Protein AF-A0A645FHP0-F1 (afdb_monomer)

Radius of gyration: 15.26 Å; Cα contacts (8 Å, |Δi|>4): 88; chains: 1; bounding box: 33×19×40 Å

Solvent-accessible surface area (back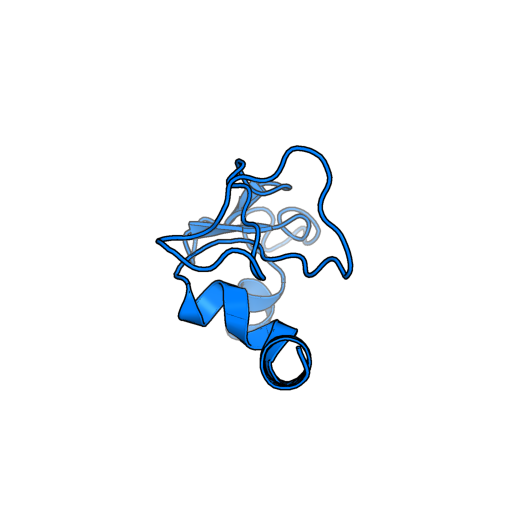bone atoms only — not comparable to full-atom values): 4994 Å² total; per-residue (Å²): 123,66,69,60,66,74,43,50,89,49,42,20,70,76,68,75,45,56,63,73,85,90,65,98,72,69,84,93,38,43,68,40,90,93,34,92,92,37,66,48,75,92,74,86,63,64,62,40,69,13,78,85,78,66,39,36,29,71,48,36,50,80,34,91,94,45,42,54,30,27,59,73,59,52,61,77,72,112

InterPro domains:
  IPR009080 Aminoacyl-tRNA synthetase, class Ia, anticodon-binding [SSF47323] (2-78)
  IPR010663 Zinc finger, FPG/IleRS-type [PF06827] (47-75)
  IPR050081 Isoleucine--tRNA ligase [PTHR42765] (3-77)

Structure (mmCIF, N/CA/C/O backbone):
data_AF-A0A645FHP0-F1
#
_entry.id   AF-A0A645FHP0-F1
#
loop_
_atom_site.group_PDB
_atom_site.id
_atom_site.type_symbol
_atom_site.label_atom_id
_atom_site.label_alt_id
_atom_site.label_comp_id
_atom_site.label_asym_id
_atom_site.label_entity_id
_atom_site.label_seq_id
_atom_site.pdbx_PDB_ins_code
_atom_site.Cartn_x
_atom_site.Cartn_y
_atom_site.Cartn_z
_atom_site.occupancy
_atom_site.B_iso_or_equiv
_atom_site.auth_seq_id
_atom_site.auth_comp_id
_atom_site.auth_asym_id
_atom_site.auth_atom_id
_atom_site.pdbx_PDB_model_num
ATOM 1 N N . MET A 1 1 ? -0.812 -4.989 -21.297 1.00 57.91 1 MET A N 1
ATOM 2 C CA . MET A 1 1 ? -0.841 -5.009 -19.814 1.00 57.91 1 MET A CA 1
ATOM 3 C C . MET A 1 1 ? -2.272 -5.148 -19.266 1.00 57.91 1 MET A C 1
ATOM 5 O O . MET A 1 1 ? -2.605 -4.513 -18.277 1.00 57.91 1 MET A O 1
ATOM 9 N N . THR A 1 2 ? -3.131 -5.977 -19.872 1.00 73.19 2 THR A N 1
ATOM 10 C CA . THR A 1 2 ? -4.558 -6.060 -19.490 1.00 73.19 2 THR A CA 1
ATOM 11 C C . THR A 1 2 ? -4.758 -6.742 -18.136 1.00 73.19 2 THR A C 1
ATOM 13 O O . THR A 1 2 ? -5.458 -6.214 -17.286 1.00 73.19 2 THR A O 1
ATOM 16 N N . ILE A 1 3 ? -4.044 -7.845 -17.890 1.00 86.06 3 ILE A N 1
ATOM 17 C CA . ILE A 1 3 ? -4.254 -8.665 -16.692 1.00 86.06 3 ILE A CA 1
ATOM 18 C C . ILE A 1 3 ? -3.930 -7.939 -15.380 1.00 86.06 3 ILE A C 1
ATOM 20 O O . ILE A 1 3 ? -4.664 -8.088 -14.418 1.00 86.06 3 ILE A O 1
ATOM 24 N N . LEU A 1 4 ? -2.865 -7.126 -15.324 1.00 89.00 4 LEU A N 1
ATOM 25 C CA . LEU A 1 4 ? -2.479 -6.442 -14.081 1.00 89.00 4 LEU A CA 1
ATOM 26 C C . LEU A 1 4 ? -3.514 -5.396 -13.663 1.00 89.00 4 LEU A C 1
ATOM 28 O O . LEU A 1 4 ? -3.791 -5.277 -12.478 1.00 89.00 4 LEU A O 1
ATOM 32 N N . LYS A 1 5 ? -4.102 -4.682 -14.632 1.00 90.69 5 LYS A N 1
ATOM 33 C CA . LYS A 1 5 ? -5.179 -3.719 -14.367 1.00 90.69 5 LYS A CA 1
ATOM 34 C C . LYS A 1 5 ? -6.468 -4.418 -13.921 1.00 90.69 5 LYS A C 1
ATOM 36 O O . LYS A 1 5 ? -7.194 -3.881 -13.101 1.00 90.69 5 LYS A O 1
ATOM 41 N N . GLU A 1 6 ? -6.748 -5.619 -14.430 1.00 93.75 6 GLU A N 1
ATOM 42 C CA . GLU A 1 6 ? -7.940 -6.389 -14.038 1.00 93.75 6 GLU A CA 1
ATOM 43 C C . GLU A 1 6 ? -7.908 -6.867 -12.580 1.00 93.75 6 GLU A C 1
ATOM 45 O O . GLU A 1 6 ? -8.968 -7.008 -11.980 1.00 93.75 6 GLU A O 1
ATOM 50 N N . VAL A 1 7 ? -6.717 -7.099 -12.015 1.00 94.75 7 VAL A N 1
ATOM 51 C CA . VAL A 1 7 ? -6.538 -7.568 -10.626 1.00 94.75 7 VAL A CA 1
ATOM 52 C C . VAL A 1 7 ? -5.835 -6.544 -9.731 1.00 94.75 7 VAL A C 1
ATOM 54 O O . VAL A 1 7 ? -5.187 -6.911 -8.752 1.00 94.75 7 VAL A O 1
ATOM 57 N N . GLU A 1 8 ? -5.898 -5.259 -10.092 1.00 94.06 8 GLU A N 1
ATOM 58 C CA . GLU A 1 8 ? -5.121 -4.187 -9.455 1.00 94.06 8 GLU A CA 1
ATOM 59 C C . GLU A 1 8 ? -5.334 -4.124 -7.934 1.00 94.06 8 GLU A C 1
ATOM 61 O O . GLU A 1 8 ? -4.372 -3.998 -7.175 1.00 94.06 8 GLU A O 1
ATOM 66 N N . ASN A 1 9 ? -6.575 -4.308 -7.481 1.00 93.31 9 ASN A N 1
ATOM 67 C CA . ASN A 1 9 ? -6.934 -4.266 -6.061 1.00 93.31 9 ASN A CA 1
ATOM 68 C C . ASN A 1 9 ? -6.367 -5.454 -5.268 1.00 93.31 9 ASN A C 1
ATOM 70 O O . ASN A 1 9 ? -6.123 -5.356 -4.063 1.00 93.31 9 ASN A O 1
ATOM 74 N N . GLU A 1 10 ? -6.150 -6.586 -5.931 1.00 95.00 10 GLU A N 1
ATOM 75 C CA . GLU A 1 10 ? -5.615 -7.805 -5.339 1.00 95.00 10 GLU A CA 1
ATOM 76 C C . GLU A 1 10 ? -4.081 -7.822 -5.342 1.00 95.00 10 GLU A C 1
ATOM 78 O O . GLU A 1 10 ? -3.486 -8.548 -4.539 1.00 95.00 10 GLU A O 1
ATOM 83 N N . LEU A 1 11 ? -3.426 -7.015 -6.189 1.00 95.44 11 LEU A N 1
ATOM 84 C CA . LEU A 1 11 ? -1.966 -7.002 -6.337 1.00 95.44 11 LEU A CA 1
ATOM 85 C C . LEU A 1 11 ? -1.203 -6.818 -5.015 1.00 95.44 11 LEU A C 1
ATOM 87 O O . LEU A 1 11 ? -0.260 -7.583 -4.801 1.00 95.44 11 LEU A O 1
ATOM 91 N N . PRO A 1 12 ? -1.576 -5.901 -4.093 1.00 95.56 12 PRO A N 1
ATOM 92 C CA . PRO A 1 12 ? -0.875 -5.781 -2.813 1.00 95.56 12 PRO A CA 1
ATOM 93 C C . PRO A 1 12 ? -0.900 -7.089 -2.014 1.00 95.56 12 PRO A C 1
ATOM 95 O O . PRO A 1 12 ? 0.109 -7.508 -1.449 1.00 95.56 12 PRO A O 1
ATOM 98 N N . THR A 1 13 ? -2.037 -7.789 -2.040 1.00 94.00 13 THR A N 1
ATOM 99 C CA . THR A 1 13 ? -2.194 -9.082 -1.364 1.00 94.00 13 THR A CA 1
ATOM 100 C C . THR A 1 13 ? -1.398 -10.178 -2.067 1.00 94.00 13 THR A C 1
ATOM 102 O O . THR A 1 13 ? -0.723 -10.955 -1.401 1.00 94.00 13 THR A O 1
ATOM 105 N N . LEU A 1 14 ? -1.434 -10.236 -3.400 1.00 94.75 14 LEU A N 1
ATOM 106 C CA . LEU A 1 14 ? -0.703 -11.239 -4.182 1.00 94.75 14 LEU A CA 1
ATOM 107 C C . LEU A 1 14 ? 0.817 -11.091 -4.043 1.00 94.75 14 LEU A C 1
ATOM 109 O O . LEU A 1 14 ? 1.533 -12.090 -3.992 1.00 94.75 14 LEU A O 1
ATOM 113 N N . PHE A 1 15 ? 1.308 -9.854 -3.966 1.00 94.50 15 PHE A N 1
ATOM 114 C CA . PHE A 1 15 ? 2.732 -9.552 -3.826 1.00 94.50 15 PHE A CA 1
ATOM 115 C C . PHE A 1 15 ? 3.196 -9.452 -2.371 1.00 94.50 15 PHE A C 1
ATOM 117 O O . PHE A 1 15 ? 4.393 -9.307 -2.135 1.00 94.50 15 PHE A O 1
ATOM 124 N N . ILE A 1 16 ? 2.283 -9.577 -1.400 1.00 96.12 16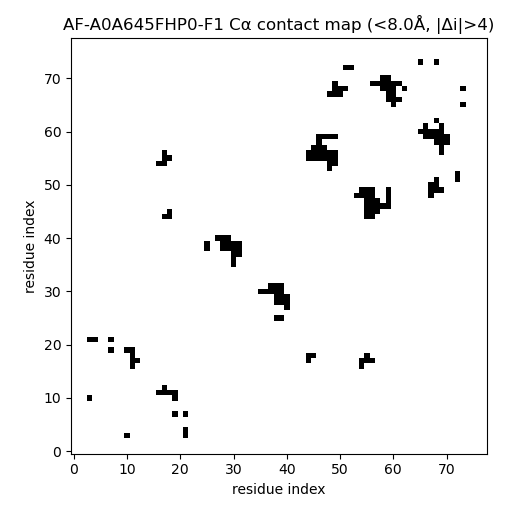 ILE A N 1
ATOM 125 C CA . ILE A 1 16 ? 2.584 -9.490 0.036 1.00 96.12 16 ILE A CA 1
ATOM 126 C C . ILE A 1 16 ? 3.265 -8.145 0.367 1.00 96.12 16 ILE A C 1
ATOM 128 O O . ILE A 1 16 ? 4.241 -8.065 1.112 1.00 96.12 16 ILE A O 1
ATOM 132 N N . VAL A 1 17 ? 2.742 -7.063 -0.213 1.00 96.75 17 VAL A N 1
ATOM 133 C CA . VAL A 1 17 ? 3.183 -5.681 0.021 1.00 96.75 17 VAL A CA 1
ATOM 134 C C . VAL A 1 17 ? 2.006 -4.825 0.479 1.00 96.75 17 VAL A C 1
ATOM 136 O O . VAL A 1 17 ? 0.848 -5.209 0.354 1.00 96.75 17 VAL A O 1
ATOM 139 N N . SER A 1 18 ? 2.292 -3.649 1.036 1.00 97.44 18 SER A N 1
ATOM 140 C CA . SER A 1 18 ? 1.230 -2.754 1.523 1.00 97.44 18 SER A CA 1
ATOM 141 C C . SER A 1 18 ? 0.545 -1.954 0.409 1.00 97.44 18 SER A C 1
ATOM 143 O O . SER A 1 18 ? -0.617 -1.599 0.563 1.00 97.44 18 SER A O 1
ATOM 145 N N . GLN A 1 19 ? 1.235 -1.692 -0.706 1.00 96.25 19 GLN A N 1
ATOM 146 C C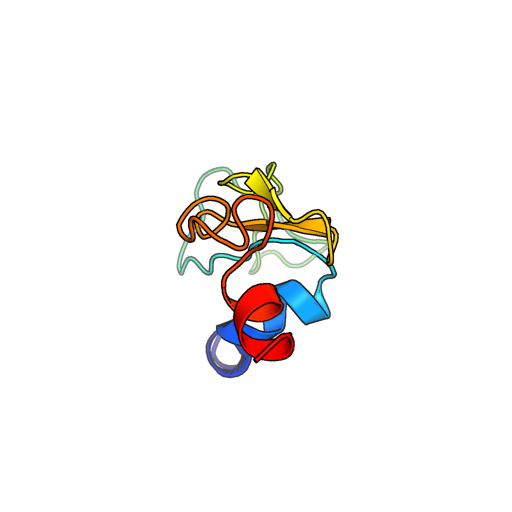A . GLN A 1 19 ? 0.769 -0.808 -1.778 1.00 96.25 19 GLN A CA 1
ATOM 147 C C . GLN A 1 19 ? 1.359 -1.242 -3.122 1.00 96.25 19 GLN A C 1
ATOM 149 O O . GLN A 1 19 ? 2.509 -1.685 -3.185 1.00 96.25 19 GLN A O 1
ATOM 154 N N . VAL A 1 20 ? 0.565 -1.116 -4.184 1.00 95.31 20 VAL A N 1
ATOM 155 C CA . VAL A 1 20 ? 0.976 -1.328 -5.576 1.00 95.31 20 VAL A CA 1
ATOM 156 C C . VAL A 1 20 ? 0.346 -0.226 -6.408 1.00 95.31 20 VAL A C 1
ATOM 158 O O . VAL A 1 20 ? -0.836 0.058 -6.255 1.00 95.31 20 VAL A O 1
ATOM 161 N N . GLU A 1 21 ? 1.136 0.365 -7.295 1.00 93.06 21 GLU A N 1
ATOM 162 C CA . GLU A 1 21 ? 0.676 1.364 -8.254 1.00 93.06 21 GLU A CA 1
ATOM 163 C C . GLU A 1 21 ? 1.099 0.940 -9.655 1.00 93.06 21 GLU A C 1
ATOM 165 O O . GLU A 1 21 ? 2.253 0.559 -9.887 1.00 93.06 21 GLU A O 1
ATOM 170 N N . LEU A 1 22 ? 0.150 0.984 -10.590 1.00 92.00 22 LEU A N 1
ATOM 171 C CA . LEU A 1 22 ? 0.382 0.639 -11.984 1.00 92.00 22 LEU A CA 1
ATOM 172 C C . LEU A 1 22 ? 0.577 1.905 -12.816 1.00 92.00 22 LEU A C 1
ATOM 174 O O . LEU A 1 22 ? -0.279 2.783 -12.867 1.00 92.00 22 LEU A O 1
ATOM 178 N N . PHE A 1 23 ? 1.690 1.953 -13.540 1.00 89.12 23 PHE A N 1
ATOM 179 C CA . PHE A 1 23 ? 2.012 3.029 -14.472 1.00 89.12 23 PHE A CA 1
ATOM 180 C C . PHE A 1 23 ? 2.109 2.461 -15.887 1.00 89.12 23 PHE A C 1
ATOM 182 O O . PHE A 1 23 ? 2.673 1.384 -16.081 1.00 89.12 23 PHE A O 1
ATOM 189 N N . ASP A 1 24 ? 1.606 3.190 -16.886 1.00 86.25 24 ASP A N 1
ATOM 190 C CA . ASP A 1 24 ? 1.779 2.801 -18.295 1.00 86.25 24 ASP A CA 1
ATOM 191 C C . ASP A 1 24 ? 3.249 2.945 -18.737 1.00 86.25 24 ASP A C 1
ATOM 193 O O . ASP A 1 24 ? 3.747 2.162 -19.543 1.00 86.25 24 ASP A O 1
ATOM 197 N N . THR A 1 25 ? 3.968 3.914 -18.161 1.00 83.25 25 THR A N 1
ATOM 198 C CA . THR A 1 25 ? 5.413 4.106 -18.332 1.00 83.25 25 THR A CA 1
A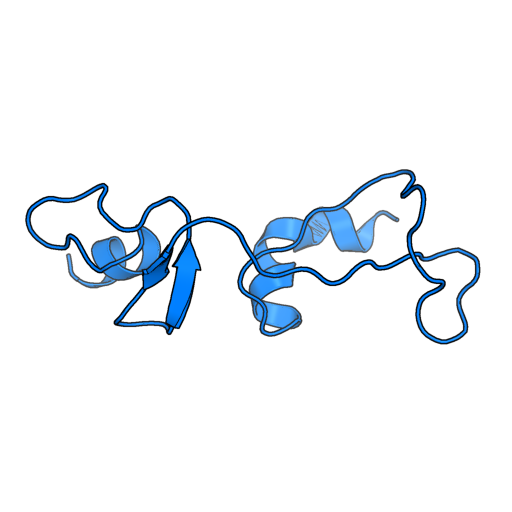TOM 199 C C . THR A 1 25 ? 6.045 4.528 -17.012 1.00 83.25 25 THR A C 1
ATOM 201 O O . THR A 1 25 ? 5.594 5.490 -16.395 1.00 83.25 25 THR A O 1
ATOM 204 N N . LEU A 1 26 ? 7.114 3.843 -16.601 1.00 81.75 26 LEU A N 1
ATOM 205 C CA . LEU A 1 26 ? 7.839 4.127 -15.362 1.00 81.75 26 LEU A CA 1
ATOM 206 C C . LEU A 1 26 ? 9.249 4.645 -15.676 1.00 81.75 26 LEU A C 1
ATOM 208 O O . LEU A 1 26 ? 10.117 3.889 -16.127 1.00 81.75 26 LEU A O 1
ATOM 212 N N . GLU A 1 27 ? 9.483 5.937 -15.445 1.00 79.06 27 GLU A N 1
ATOM 213 C CA . GLU A 1 27 ? 10.820 6.531 -15.536 1.00 79.06 27 GLU A CA 1
ATOM 214 C C . GLU A 1 27 ? 11.674 6.132 -14.326 1.00 79.06 27 GLU A C 1
ATOM 216 O O . GLU A 1 27 ? 11.206 6.112 -13.190 1.00 79.06 27 GLU A O 1
ATOM 221 N N . GLY A 1 28 ? 12.939 5.776 -14.568 1.00 74.69 28 GLY A N 1
ATOM 222 C CA . GLY A 1 28 ? 13.870 5.374 -13.507 1.00 74.69 28 GLY A CA 1
ATOM 223 C C . GLY A 1 28 ? 13.566 4.026 -12.836 1.00 74.69 28 GLY A C 1
ATOM 224 O O . GLY A 1 28 ? 14.234 3.683 -11.865 1.00 74.69 28 GLY A O 1
ATOM 225 N N . GLY A 1 29 ? 12.586 3.264 -13.332 1.00 74.56 29 GLY A N 1
ATOM 226 C CA . GLY A 1 29 ? 12.343 1.893 -12.886 1.00 74.56 29 GLY A CA 1
ATOM 227 C C . GLY A 1 29 ? 13.372 0.908 -13.431 1.00 74.56 29 GLY A C 1
ATOM 228 O O . GLY A 1 29 ? 13.881 1.078 -14.542 1.00 74.56 29 GLY A O 1
ATOM 229 N N . THR A 1 30 ? 13.655 -0.136 -12.657 1.00 77.19 30 THR A N 1
ATOM 230 C CA . THR A 1 30 ? 14.566 -1.212 -13.063 1.00 77.19 30 THR A CA 1
ATOM 231 C C . THR A 1 30 ? 13.797 -2.253 -13.867 1.00 77.19 30 THR A C 1
ATOM 233 O O . THR A 1 30 ? 12.642 -2.548 -13.554 1.00 77.19 30 THR A O 1
ATOM 236 N N . GLU A 1 31 ? 14.426 -2.824 -14.894 1.00 75.81 31 GLU A N 1
ATOM 237 C CA . GLU A 1 31 ? 13.863 -3.967 -15.617 1.00 75.81 31 GLU A CA 1
ATOM 238 C C . GLU A 1 31 ? 13.619 -5.128 -14.652 1.00 75.81 31 GLU A C 1
ATOM 240 O O . GLU A 1 31 ? 14.500 -5.550 -13.894 1.00 75.81 31 GLU A O 1
ATOM 245 N N . ALA A 1 32 ? 12.390 -5.629 -14.650 1.00 70.94 32 ALA A N 1
ATOM 246 C CA . ALA A 1 32 ? 11.992 -6.700 -13.764 1.00 70.94 32 ALA A CA 1
ATOM 247 C C . ALA A 1 32 ? 12.462 -8.038 -14.340 1.00 70.94 32 ALA A C 1
ATOM 249 O O . ALA A 1 32 ? 12.046 -8.423 -15.429 1.00 70.94 32 ALA A O 1
ATOM 250 N N . THR A 1 33 ? 13.342 -8.725 -13.604 1.00 63.88 33 THR A N 1
ATOM 251 C CA . THR A 1 33 ? 13.827 -10.104 -13.834 1.00 63.88 33 THR A CA 1
ATOM 252 C C . THR A 1 33 ? 13.693 -10.606 -15.283 1.00 63.88 33 THR A C 1
ATOM 254 O O . THR A 1 33 ? 12.886 -11.492 -15.566 1.00 63.88 33 THR A O 1
ATOM 257 N N . GLY A 1 34 ? 14.473 -10.034 -16.204 1.00 70.31 34 GLY A N 1
ATOM 258 C CA . GLY A 1 34 ? 14.603 -10.542 -17.576 1.00 70.31 34 GLY A CA 1
ATOM 259 C C . GLY A 1 34 ? 13.459 -10.210 -18.542 1.00 70.31 34 GLY A C 1
ATOM 260 O O . GLY A 1 34 ? 13.407 -10.804 -19.616 1.00 70.31 34 GLY A O 1
ATOM 261 N N . ARG A 1 35 ? 12.554 -9.288 -18.188 1.00 74.62 35 ARG A N 1
ATOM 262 C CA . ARG A 1 35 ? 11.542 -8.734 -19.098 1.00 74.62 35 ARG A CA 1
ATOM 263 C C . ARG A 1 35 ? 11.801 -7.257 -19.377 1.00 74.62 35 ARG A C 1
ATOM 265 O O . ARG A 1 35 ? 11.582 -6.415 -18.512 1.00 74.62 35 ARG A O 1
ATOM 272 N N . GLU A 1 36 ? 12.213 -6.951 -20.605 1.00 76.69 36 GLU A N 1
ATOM 273 C CA . GLU A 1 36 ? 12.439 -5.573 -21.076 1.00 76.69 36 GLU A CA 1
ATOM 274 C C . GLU A 1 36 ? 11.130 -4.758 -21.144 1.00 76.69 36 GLU A C 1
ATOM 276 O O . GLU A 1 36 ? 11.138 -3.534 -21.022 1.00 76.69 36 GLU A O 1
ATOM 281 N N . ASP A 1 37 ? 9.982 -5.433 -21.287 1.00 80.50 37 ASP A N 1
ATOM 282 C CA . ASP A 1 37 ? 8.649 -4.825 -21.353 1.00 80.50 37 ASP A CA 1
ATOM 283 C C . ASP A 1 37 ? 8.034 -4.525 -19.974 1.00 80.50 37 ASP A C 1
ATOM 285 O O . ASP A 1 37 ? 6.905 -4.036 -19.897 1.00 80.50 37 ASP A O 1
ATOM 289 N N . MET A 1 38 ? 8.750 -4.799 -18.877 1.00 83.88 38 MET A N 1
ATOM 290 C CA . MET A 1 38 ? 8.249 -4.575 -17.524 1.00 83.88 38 MET A CA 1
ATOM 291 C C . MET A 1 38 ? 9.299 -3.925 -16.627 1.00 83.88 38 MET A C 1
ATOM 293 O O . MET A 1 38 ? 10.366 -4.478 -16.372 1.00 83.88 38 MET A O 1
ATOM 297 N N . LYS A 1 39 ? 8.944 -2.767 -16.067 1.00 88.38 39 LYS A N 1
ATOM 298 C CA . LYS A 1 39 ? 9.760 -2.059 -15.079 1.00 88.38 39 LYS A CA 1
ATOM 299 C C . LYS A 1 39 ? 9.089 -2.084 -13.717 1.00 88.38 39 LYS A C 1
ATOM 301 O O . LYS A 1 39 ? 7.874 -1.926 -13.625 1.00 88.38 39 LYS A O 1
ATOM 306 N N . VAL A 1 40 ? 9.887 -2.261 -12.670 1.00 89.75 40 VAL A N 1
ATOM 307 C CA . VAL A 1 40 ? 9.425 -2.272 -11.280 1.00 89.75 40 VAL A CA 1
ATOM 308 C C . VAL A 1 40 ? 10.345 -1.396 -10.437 1.00 89.75 40 VAL A C 1
ATOM 310 O O . VAL A 1 40 ? 11.569 -1.445 -10.562 1.00 89.75 40 VAL A O 1
ATOM 313 N N . THR A 1 41 ? 9.740 -0.615 -9.546 1.00 91.06 41 THR A N 1
ATOM 314 C CA . THR A 1 41 ? 10.441 0.156 -8.517 1.00 91.06 41 THR A CA 1
ATOM 315 C C . THR A 1 41 ? 9.882 -0.230 -7.158 1.00 91.06 41 THR A C 1
ATOM 317 O O . THR A 1 41 ? 8.669 -0.293 -6.987 1.00 91.06 41 THR A O 1
ATOM 320 N N . VAL A 1 42 ? 10.765 -0.462 -6.187 1.00 91.75 42 VAL A N 1
ATOM 321 C CA . VAL A 1 42 ? 10.383 -0.791 -4.809 1.00 91.75 42 VAL A CA 1
ATOM 322 C C . VAL A 1 42 ? 10.715 0.388 -3.905 1.00 91.75 42 VAL A C 1
ATOM 324 O O . VAL A 1 42 ? 11.840 0.890 -3.915 1.00 91.75 42 VAL A O 1
ATOM 327 N N . LYS A 1 43 ? 9.727 0.829 -3.127 1.00 92.88 43 LYS A N 1
ATOM 328 C CA . LYS A 1 43 ? 9.842 1.883 -2.114 1.00 92.88 43 LYS A CA 1
ATOM 329 C C . LYS A 1 43 ? 9.041 1.478 -0.878 1.00 92.88 43 LYS A C 1
ATOM 331 O O . LYS A 1 43 ? 8.191 0.592 -0.955 1.00 92.88 43 LYS A O 1
ATOM 336 N N . SER A 1 44 ? 9.313 2.124 0.251 1.00 95.56 44 SER A N 1
ATOM 337 C CA . SER A 1 44 ? 8.434 2.031 1.419 1.00 95.56 44 SER A CA 1
ATOM 338 C C . SER A 1 44 ? 7.049 2.569 1.060 1.00 95.56 44 SER A C 1
ATOM 340 O O . SER A 1 44 ? 6.961 3.612 0.417 1.00 95.56 44 SER A O 1
ATOM 342 N N . ALA A 1 45 ? 6.002 1.853 1.467 1.00 96.44 45 ALA A N 1
ATOM 343 C CA . ALA A 1 45 ? 4.618 2.279 1.275 1.00 96.44 45 ALA A CA 1
ATOM 344 C C . ALA A 1 45 ? 4.283 3.515 2.125 1.00 96.44 45 ALA A C 1
ATOM 346 O O . ALA A 1 45 ? 4.934 3.769 3.145 1.00 96.44 45 ALA A O 1
ATOM 347 N N . GLU A 1 46 ? 3.268 4.261 1.695 1.00 96.06 46 GLU A N 1
ATOM 348 C CA . GLU A 1 46 ? 2.802 5.476 2.365 1.00 96.06 46 GLU A CA 1
ATOM 349 C C . GLU A 1 46 ? 1.916 5.164 3.588 1.00 96.06 46 GLU A C 1
ATOM 351 O O . GLU A 1 46 ? 1.578 4.012 3.878 1.00 96.06 46 GLU A O 1
ATOM 356 N N . GLY A 1 47 ? 1.579 6.198 4.359 1.00 96.56 47 GLY A N 1
ATOM 357 C CA . GLY A 1 47 ? 0.736 6.072 5.544 1.00 96.56 47 GLY A CA 1
ATOM 358 C C . GLY A 1 47 ? 1.448 5.516 6.777 1.00 96.56 47 GLY A C 1
ATOM 359 O O . GLY A 1 47 ? 2.646 5.724 6.991 1.00 96.56 47 GLY A O 1
ATOM 360 N N . GLN A 1 48 ? 0.688 4.860 7.657 1.00 98.00 48 GLN A N 1
ATOM 361 C CA . GLN A 1 48 ? 1.175 4.318 8.931 1.00 98.00 48 GLN A CA 1
ATOM 362 C C . GLN A 1 48 ? 0.879 2.822 9.044 1.00 98.00 48 GLN A C 1
ATOM 364 O O . GLN A 1 48 ? -0.066 2.311 8.441 1.00 98.00 48 GLN A O 1
ATOM 369 N N . LYS A 1 49 ? 1.678 2.107 9.841 1.00 98.00 49 LYS A N 1
ATOM 370 C CA . LYS A 1 49 ? 1.484 0.676 10.095 1.00 98.00 49 LYS A CA 1
ATOM 371 C C . LYS A 1 49 ? 0.184 0.441 10.871 1.00 98.00 49 LYS A C 1
ATOM 373 O O . LYS A 1 49 ? 0.002 0.965 11.965 1.00 98.00 49 LYS A O 1
ATOM 378 N N . CYS A 1 50 ? -0.679 -0.428 10.353 1.00 98.31 50 CYS A N 1
ATOM 379 C CA . CYS A 1 50 ? -1.821 -0.951 11.093 1.00 98.31 50 CYS A CA 1
ATOM 380 C C . CYS A 1 50 ? -1.375 -2.028 12.094 1.00 98.31 50 CYS A C 1
ATOM 382 O O . CYS A 1 50 ? -0.777 -3.032 11.705 1.00 98.31 50 CYS A O 1
ATOM 384 N N . GLU A 1 51 ? -1.751 -1.902 13.367 1.00 97.81 51 GLU A N 1
ATOM 385 C CA . GLU A 1 51 ? -1.308 -2.855 14.402 1.00 97.81 51 GLU A CA 1
ATOM 386 C C . GLU A 1 51 ? -1.960 -4.246 14.303 1.00 97.81 51 GLU A C 1
ATOM 388 O O . GLU A 1 51 ? -1.403 -5.229 14.791 1.00 97.81 51 GLU A O 1
ATOM 393 N N . ARG A 1 52 ? -3.106 -4.374 13.617 1.00 97.19 52 ARG A N 1
ATOM 394 C CA . ARG A 1 52 ? -3.816 -5.659 13.473 1.00 97.19 52 ARG A CA 1
ATOM 395 C C . ARG A 1 52 ? -3.343 -6.497 12.289 1.00 97.19 52 ARG A C 1
ATOM 397 O O . ARG A 1 52 ? -3.248 -7.711 12.415 1.00 97.19 52 ARG A O 1
ATOM 404 N N . 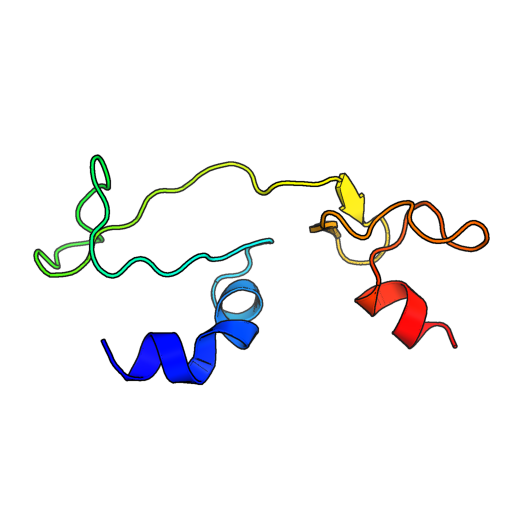CYS A 1 53 ? -3.114 -5.879 11.131 1.00 96.25 53 CYS A N 1
ATOM 405 C CA . CYS A 1 53 ? -2.738 -6.613 9.916 1.00 96.25 53 CYS A CA 1
ATOM 406 C C . CYS A 1 53 ? -1.349 -6.273 9.374 1.00 96.25 53 CYS A C 1
ATOM 408 O O . CYS A 1 53 ? -0.942 -6.861 8.379 1.00 96.25 53 CYS A O 1
ATOM 410 N N . TRP A 1 54 ? -0.639 -5.347 10.023 1.00 96.75 54 TRP A N 1
ATOM 411 C CA . TRP A 1 54 ? 0.743 -4.949 9.735 1.00 96.75 54 TRP A CA 1
ATOM 412 C C . TRP A 1 54 ? 1.002 -4.357 8.347 1.00 96.75 54 TRP A C 1
ATOM 414 O O . TRP A 1 54 ? 2.155 -4.094 8.017 1.00 96.75 54 TRP A O 1
ATOM 424 N N . ILE A 1 55 ? -0.042 -4.073 7.567 1.00 96.88 55 ILE A N 1
ATOM 425 C CA . ILE A 1 55 ? 0.087 -3.275 6.345 1.00 96.88 55 ILE A CA 1
ATOM 426 C C . ILE A 1 55 ? 0.199 -1.793 6.699 1.00 96.88 55 ILE A C 1
ATOM 428 O O . ILE A 1 55 ? -0.406 -1.335 7.675 1.00 96.88 55 ILE A O 1
ATOM 432 N N . TYR A 1 56 ? 0.931 -1.051 5.882 1.00 97.88 56 TYR A N 1
ATOM 433 C CA . TYR A 1 56 ? 0.902 0.404 5.887 1.00 97.88 56 TYR A CA 1
ATOM 434 C C . TYR A 1 56 ? -0.324 0.901 5.114 1.00 97.88 56 TYR A C 1
ATOM 436 O O . TYR A 1 56 ? -0.686 0.326 4.089 1.00 97.88 56 TYR A O 1
ATOM 444 N N . SER A 1 57 ? -1.016 1.904 5.649 1.00 97.00 57 SER A N 1
ATOM 445 C CA . SER A 1 57 ? -2.188 2.508 5.014 1.00 97.00 57 SER A CA 1
ATOM 446 C C . SER A 1 57 ? -2.391 3.932 5.519 1.00 97.00 57 SER A C 1
ATOM 448 O O . SER A 1 57 ? -2.248 4.189 6.717 1.00 97.00 57 SER A O 1
ATOM 450 N N . ASP A 1 58 ? -2.801 4.835 4.631 1.00 97.19 58 ASP A N 1
ATOM 451 C CA . ASP A 1 58 ? -3.175 6.211 4.990 1.00 97.19 58 ASP A CA 1
ATOM 452 C C . ASP A 1 58 ? -4.456 6.287 5.829 1.00 97.19 58 ASP A C 1
ATOM 454 O O . ASP A 1 58 ? -4.700 7.275 6.509 1.00 97.19 58 ASP A O 1
ATOM 458 N N . THR A 1 59 ? -5.250 5.211 5.844 1.00 97.19 59 THR A N 1
ATOM 459 C CA . THR A 1 59 ? -6.516 5.155 6.594 1.00 97.19 59 THR A CA 1
ATOM 460 C C . THR A 1 59 ? -6.345 4.874 8.090 1.00 97.19 59 THR A C 1
ATOM 46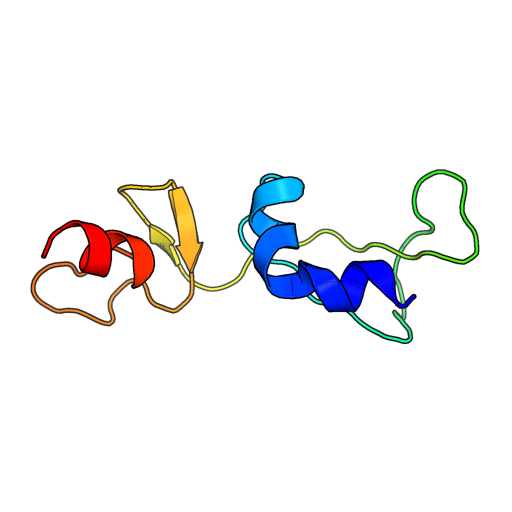2 O O . THR A 1 59 ? -7.328 4.818 8.838 1.00 97.19 59 THR A O 1
ATOM 465 N N . VAL A 1 60 ? -5.110 4.624 8.540 1.00 97.88 60 VAL A N 1
ATOM 466 C CA . VAL A 1 60 ? -4.787 4.466 9.963 1.00 97.88 60 VAL A CA 1
ATOM 467 C C . VAL A 1 60 ? -4.898 5.829 10.645 1.00 97.88 60 VAL A C 1
ATOM 469 O O . VAL A 1 60 ? -4.280 6.795 10.213 1.00 97.88 60 VAL A O 1
ATOM 472 N N . GLY A 1 61 ? -5.667 5.903 11.732 1.00 96.38 61 GLY A N 1
ATOM 473 C CA . GLY A 1 61 ? -5.891 7.145 12.482 1.00 96.38 61 GLY A CA 1
ATOM 474 C C . GLY A 1 61 ? -7.170 7.899 12.117 1.00 96.38 61 GLY A C 1
ATOM 475 O O . GLY A 1 61 ? -7.543 8.819 12.836 1.00 96.38 61 GLY A O 1
ATOM 476 N N . GLU A 1 62 ? -7.889 7.485 11.070 1.00 96.62 62 GLU A N 1
ATOM 477 C CA . GLU A 1 62 ? -9.154 8.116 10.650 1.00 96.62 62 GLU A CA 1
ATOM 478 C C . GLU A 1 62 ? -10.343 7.842 11.592 1.00 96.62 62 GLU A C 1
ATOM 480 O O . GLU A 1 62 ? -11.422 8.402 11.414 1.00 96.62 62 GLU A O 1
ATOM 485 N N . ASP A 1 63 ? -10.175 6.959 12.575 1.00 95.56 63 ASP A N 1
ATOM 486 C CA . ASP A 1 63 ? -11.220 6.524 13.498 1.00 95.56 63 ASP A CA 1
ATOM 487 C C . ASP A 1 63 ? -10.787 6.736 14.940 1.00 95.56 63 ASP A C 1
ATOM 489 O O . ASP A 1 63 ? -9.723 6.267 15.345 1.00 95.56 63 ASP A O 1
ATOM 493 N N . SER A 1 64 ? -11.604 7.422 15.734 1.00 93.69 64 SER A N 1
ATOM 494 C CA . SER A 1 64 ? -11.257 7.705 17.127 1.00 93.69 64 SER A CA 1
ATOM 495 C C . SER A 1 64 ? -11.319 6.474 18.032 1.00 93.69 64 SER A C 1
ATOM 497 O O . SER A 1 64 ? -10.571 6.413 19.005 1.00 93.69 64 SER A O 1
ATOM 499 N N . GLU A 1 65 ? -12.189 5.502 17.740 1.00 94.94 65 GLU A N 1
ATOM 500 C CA . GLU A 1 65 ? -12.324 4.278 18.544 1.00 94.94 65 GLU A CA 1
ATOM 501 C C . GLU A 1 65 ? -11.231 3.258 18.191 1.00 94.94 65 GLU A C 1
ATOM 503 O O . GLU A 1 65 ? -10.789 2.470 19.032 1.00 94.94 65 GLU A O 1
ATOM 508 N N . HIS A 1 66 ? -10.747 3.305 16.948 1.00 95.38 66 HIS A N 1
ATOM 509 C CA . HIS A 1 66 ? -9.751 2.389 16.404 1.00 95.38 66 HIS A CA 1
ATOM 510 C C . HIS A 1 66 ? -8.596 3.120 15.698 1.00 95.38 66 HIS A C 1
ATOM 512 O O . HIS A 1 66 ? -8.249 2.817 14.555 1.00 95.38 66 HIS A O 1
ATOM 518 N N . SER A 1 67 ? -7.956 4.055 16.404 1.00 96.88 67 SER A N 1
ATOM 519 C CA . SER A 1 67 ? -6.951 4.979 15.847 1.00 96.88 67 SER A CA 1
ATOM 520 C C . SER A 1 67 ? -5.676 4.324 15.307 1.00 96.88 67 SER A C 1
ATOM 522 O O . SER A 1 67 ? -4.956 4.932 14.522 1.00 96.88 67 SER A O 1
ATOM 524 N N . THR A 1 68 ? -5.391 3.073 15.667 1.00 97.25 68 THR A N 1
ATOM 525 C CA . THR A 1 68 ? -4.226 2.318 15.168 1.00 97.25 68 THR A CA 1
ATOM 526 C C . THR A 1 68 ? -4.577 1.332 14.049 1.00 97.25 68 THR A C 1
ATOM 528 O O . THR A 1 68 ? -3.730 0.545 13.610 1.00 97.25 68 THR A O 1
ATOM 531 N N . LEU A 1 69 ? -5.833 1.331 13.583 1.00 98.06 69 LEU A N 1
ATOM 532 C CA . LEU A 1 69 ? -6.344 0.364 12.615 1.00 98.06 69 LEU A CA 1
ATOM 533 C C . LEU A 1 69 ? -6.688 1.015 11.274 1.00 98.06 69 LEU A C 1
A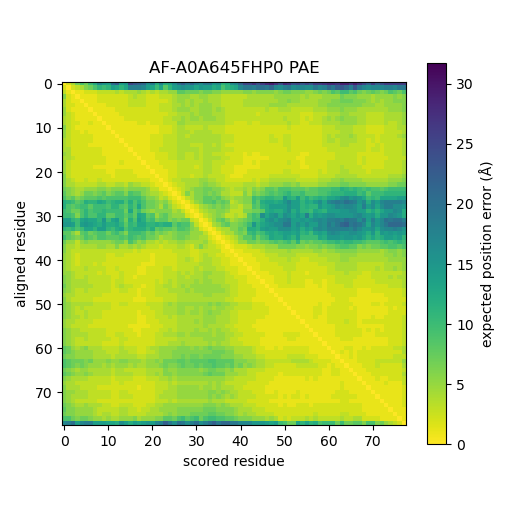TOM 535 O O . LEU A 1 69 ? -7.318 2.067 11.214 1.00 98.06 69 LEU A O 1
ATOM 539 N N . CYS A 1 70 ? -6.327 0.336 10.183 1.00 97.44 70 CYS A N 1
ATOM 540 C CA . CYS A 1 70 ? -6.766 0.715 8.843 1.00 97.44 70 CYS A CA 1
ATOM 541 C C . CYS A 1 70 ? -8.262 0.421 8.647 1.00 97.44 70 CYS A C 1
ATOM 543 O O . CYS A 1 70 ? -8.842 -0.402 9.366 1.00 97.44 70 CYS A O 1
ATOM 545 N N . SER A 1 71 ? -8.875 1.047 7.641 1.00 96.56 71 SER A N 1
ATOM 546 C CA . SER A 1 71 ? -10.302 0.901 7.305 1.00 96.56 71 SER A CA 1
ATOM 547 C C . SER A 1 71 ? -10.762 -0.562 7.227 1.00 96.56 71 SER A C 1
ATOM 549 O O . SER A 1 71 ? -11.726 -0.934 7.894 1.00 96.56 71 SER A O 1
ATOM 551 N N . ARG A 1 72 ? -10.005 -1.425 6.533 1.00 95.12 72 ARG A N 1
ATOM 552 C CA . ARG A 1 72 ? -10.281 -2.871 6.411 1.00 95.12 72 ARG A CA 1
ATOM 553 C C . ARG A 1 72 ? -10.356 -3.585 7.761 1.00 95.12 72 ARG A C 1
ATOM 555 O O . ARG A 1 7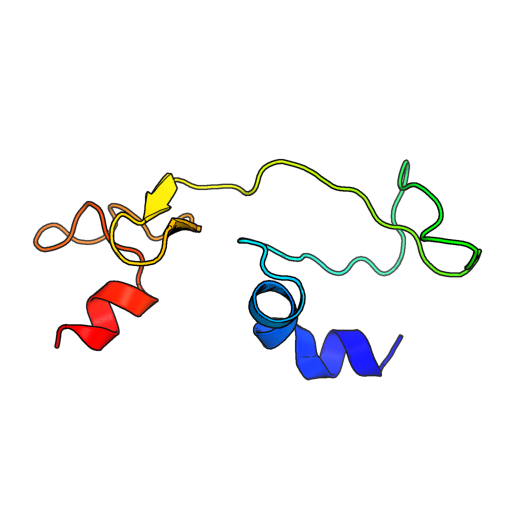2 ? -11.191 -4.457 7.979 1.00 95.12 72 ARG A O 1
ATOM 562 N N . CYS A 1 73 ? -9.438 -3.260 8.670 1.00 96.94 73 CYS A N 1
ATOM 563 C CA . CYS A 1 73 ? -9.413 -3.867 9.997 1.00 96.94 73 CYS A CA 1
ATOM 564 C C . CYS A 1 73 ? -10.560 -3.367 10.870 1.00 96.94 73 CYS A C 1
ATOM 566 O O . CYS A 1 73 ? -11.094 -4.164 11.631 1.00 96.94 73 CYS A O 1
ATOM 568 N N . ARG A 1 74 ? -10.932 -2.088 10.746 1.00 96.12 74 ARG A N 1
ATOM 569 C CA . ARG A 1 74 ? -12.075 -1.505 11.458 1.00 96.12 74 ARG A CA 1
ATOM 570 C C . ARG A 1 74 ? -13.392 -2.118 11.005 1.00 96.12 74 ARG A C 1
ATOM 572 O O . ARG A 1 74 ? -14.212 -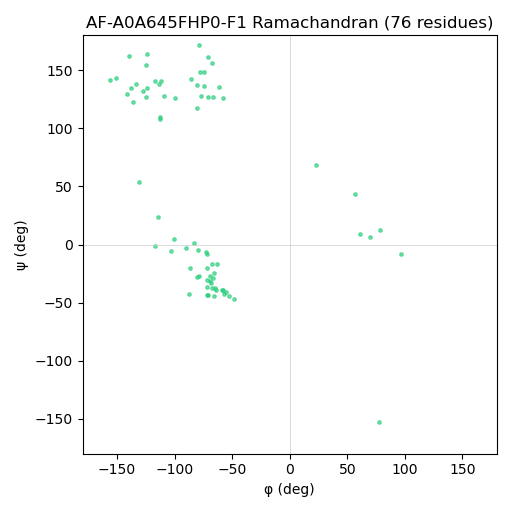2.471 11.839 1.00 96.12 74 ARG A O 1
ATOM 579 N N . GLU A 1 75 ? -13.576 -2.289 9.699 1.00 95.81 75 GLU A N 1
ATOM 580 C CA . GLU A 1 75 ? -14.768 -2.929 9.136 1.00 95.81 75 GLU A CA 1
ATOM 581 C C . GLU A 1 75 ? -14.951 -4.359 9.657 1.00 95.81 75 GLU A C 1
ATOM 583 O O . GLU A 1 75 ? -16.056 -4.739 10.020 1.00 95.81 75 GLU A O 1
ATOM 588 N N . ALA A 1 76 ? -13.861 -5.118 9.799 1.00 95.38 76 ALA A N 1
ATOM 589 C CA . ALA A 1 76 ? -13.896 -6.485 10.318 1.00 95.38 76 ALA A CA 1
ATOM 590 C C . ALA A 1 76 ? -14.158 -6.607 11.836 1.00 95.38 76 ALA A C 1
ATOM 592 O O . ALA A 1 76 ? -14.226 -7.730 12.336 1.00 95.38 76 ALA A O 1
ATOM 593 N N . LEU A 1 77 ? -14.209 -5.495 12.578 1.00 92.12 77 LEU A N 1
ATOM 594 C CA . LEU A 1 77 ? -14.508 -5.466 14.018 1.00 92.12 77 LEU A CA 1
ATOM 595 C C . LEU A 1 77 ? -15.942 -5.016 14.330 1.00 92.12 77 LEU A C 1
ATOM 597 O O . LEU A 1 77 ? -16.333 -5.045 15.496 1.00 92.12 77 LEU A O 1
ATOM 601 N N . LYS A 1 78 ? -16.697 -4.595 13.312 1.00 78.69 78 LYS A N 1
ATOM 602 C CA . LYS A 1 78 ? -18.128 -4.293 13.415 1.00 78.69 78 LYS A CA 1
ATOM 603 C C . LYS A 1 78 ? -18.948 -5.576 13.328 1.00 78.69 78 LYS A C 1
ATOM 605 O O . LYS A 1 78 ? -20.005 -5.614 13.993 1.00 78.69 78 LYS A O 1
#

Mean predicted aligned error: 4.59 Å

pLDDT: mean 90.58, std 9.08, range [57.91, 98.31]

Secondary structure (DSSP, 8-state):
-HHHHHTTTTHHHHHT-S-----SS-TTPEEETTEEEEEE---PPSSEE-TTT--EETTTTS-SSSTTS-HHHHHTT-

Foldseek 3Di:
DPVCVVCVVCVCVVVVAQDDDDDPDDPPFDDDPPDPNDGDDDDHDDADAQPPPRHHDVQQCVDPVRNSHHPVVVVVVD

Nearest PDB structures (foldseek):
  8c9g-assembly1_A  TM=7.233E-01  e=2.651E-04  Priestia megaterium

Sequence (78 aa):
MTILKEVENELPTLFIVSQVELFDTLEGGTEATGREDMKVTVKSAEGQKCERCWIYSDTVGEDSEHSTLCSRCREALK

Organism: NCBI:txid1076179